Protein AF-A0A392MJH8-F1 (afdb_monomer_lite)

Structure (mmCIF, N/CA/C/O backbone):
data_AF-A0A392MJH8-F1
#
_entry.id   AF-A0A392MJH8-F1
#
loop_
_atom_site.group_PDB
_atom_site.id
_atom_site.type_symbol
_atom_site.label_atom_id
_atom_site.label_alt_id
_atom_site.label_comp_id
_atom_site.label_asym_id
_atom_site.label_entity_id
_atom_site.label_seq_id
_atom_site.pdbx_PDB_ins_code
_atom_site.Cartn_x
_atom_site.Cartn_y
_atom_site.Cartn_z
_atom_site.occupancy
_atom_site.B_iso_or_equiv
_atom_site.auth_seq_id
_atom_site.auth_comp_id
_atom_site.auth_asym_id
_atom_site.auth_atom_id
_atom_site.pdbx_PDB_model_num
ATOM 1 N N . MET A 1 1 ? 8.944 7.231 5.752 1.00 64.44 1 MET A N 1
ATOM 2 C CA . MET A 1 1 ? 9.043 5.856 5.208 1.00 64.44 1 MET A CA 1
ATOM 3 C C . MET A 1 1 ? 10.476 5.603 4.766 1.00 64.44 1 MET A C 1
ATOM 5 O O . MET A 1 1 ? 11.159 6.566 4.454 1.00 64.44 1 MET A O 1
ATOM 9 N N . SER A 1 2 ? 10.946 4.351 4.789 1.00 72.19 2 SER A N 1
ATOM 10 C CA . SER A 1 2 ? 12.307 4.010 4.346 1.00 72.19 2 SER A CA 1
ATOM 11 C C . SER A 1 2 ? 12.453 4.212 2.837 1.00 72.19 2 SER A C 1
ATOM 13 O O . SER A 1 2 ? 11.631 3.719 2.071 1.00 72.19 2 SER A O 1
ATOM 15 N N . ASP A 1 3 ? 13.524 4.889 2.429 1.00 83.69 3 ASP A N 1
ATOM 16 C CA . ASP A 1 3 ? 13.842 5.171 1.026 1.00 83.69 3 ASP A CA 1
ATOM 17 C C . ASP A 1 3 ? 14.313 3.931 0.242 1.00 83.69 3 ASP A C 1
ATOM 19 O O . ASP A 1 3 ? 14.359 3.961 -0.981 1.00 83.69 3 ASP A O 1
ATOM 23 N N . GLN A 1 4 ? 14.610 2.809 0.909 1.00 86.81 4 GLN A N 1
ATOM 24 C CA . GLN A 1 4 ? 15.171 1.607 0.269 1.00 86.81 4 GLN A CA 1
ATOM 25 C C . GLN A 1 4 ? 14.308 1.021 -0.867 1.00 86.81 4 GLN A C 1
ATOM 27 O O . GLN A 1 4 ? 14.809 0.233 -1.660 1.00 86.81 4 GLN A O 1
ATOM 32 N N . LEU A 1 5 ? 13.024 1.386 -0.947 1.00 91.31 5 LEU A N 1
ATOM 33 C CA . LEU A 1 5 ? 12.078 0.906 -1.964 1.00 91.31 5 LEU A CA 1
ATOM 34 C C . LEU A 1 5 ? 11.738 1.967 -3.029 1.00 91.31 5 LEU A C 1
ATOM 36 O O . LEU A 1 5 ? 10.924 1.712 -3.914 1.00 91.31 5 LEU A O 1
ATOM 40 N N . ALA A 1 6 ? 12.346 3.154 -2.970 1.00 93.06 6 ALA A N 1
ATOM 41 C CA . ALA A 1 6 ? 12.049 4.275 -3.861 1.00 93.06 6 ALA A CA 1
ATOM 42 C C . ALA A 1 6 ? 12.885 4.223 -5.158 1.00 93.06 6 ALA A C 1
ATOM 44 O O . ALA A 1 6 ? 13.676 5.121 -5.429 1.00 93.06 6 ALA A O 1
ATOM 45 N N . CYS A 1 7 ? 12.734 3.167 -5.967 1.00 94.50 7 CYS A N 1
ATOM 46 C CA . CYS A 1 7 ? 13.593 2.911 -7.137 1.00 94.50 7 CYS A CA 1
ATOM 47 C C . CYS A 1 7 ? 13.711 4.096 -8.113 1.00 94.50 7 CYS A C 1
ATOM 49 O O . CYS A 1 7 ? 14.803 4.376 -8.600 1.00 94.50 7 CYS A O 1
ATOM 51 N N . GLU A 1 8 ? 12.610 4.801 -8.381 1.00 94.38 8 GLU A N 1
ATOM 52 C CA . GLU A 1 8 ? 12.593 5.968 -9.274 1.00 94.38 8 GLU A CA 1
ATOM 53 C C . GLU A 1 8 ? 13.459 7.113 -8.729 1.00 94.38 8 GLU A C 1
ATOM 55 O O . GLU A 1 8 ? 14.304 7.653 -9.440 1.00 94.38 8 GLU A O 1
ATOM 60 N N . LYS A 1 9 ? 13.340 7.405 -7.425 1.00 94.00 9 LYS A N 1
ATOM 61 C CA . LYS A 1 9 ? 14.170 8.400 -6.727 1.00 94.00 9 LYS A CA 1
ATOM 62 C C . LYS A 1 9 ? 15.664 8.077 -6.831 1.00 94.00 9 LYS A C 1
ATOM 64 O O . LYS A 1 9 ? 16.478 8.993 -6.871 1.00 94.00 9 LYS A O 1
ATOM 69 N N . PHE A 1 10 ? 16.019 6.794 -6.901 1.00 94.75 10 PHE A N 1
ATOM 70 C CA . PHE A 1 10 ? 17.402 6.326 -7.046 1.00 94.75 10 PHE A CA 1
ATOM 71 C C . PHE A 1 10 ? 17.807 6.028 -8.498 1.00 94.75 10 PHE A C 1
ATOM 73 O O . PHE A 1 10 ? 18.785 5.324 -8.736 1.00 94.75 10 PHE A O 1
ATOM 80 N N . GLY A 1 11 ? 17.098 6.600 -9.475 1.00 95.31 11 GLY A N 1
ATOM 81 C CA . GLY A 1 11 ? 17.572 6.689 -10.856 1.00 95.31 11 GLY A CA 1
ATOM 82 C C . GLY A 1 11 ? 17.052 5.612 -11.804 1.00 95.31 11 GLY A C 1
ATOM 83 O O . GLY A 1 11 ? 17.454 5.605 -12.971 1.00 95.31 11 GLY A O 1
ATOM 84 N N . ARG A 1 12 ? 16.142 4.732 -11.366 1.00 96.50 12 ARG A N 1
ATOM 85 C CA . ARG A 1 12 ? 15.454 3.826 -12.293 1.00 96.50 12 ARG A CA 1
ATOM 86 C C . ARG A 1 12 ? 14.515 4.628 -13.200 1.00 96.50 12 ARG A C 1
ATOM 88 O O . ARG A 1 12 ? 13.598 5.277 -12.709 1.00 96.50 12 ARG A O 1
ATOM 95 N N . LYS A 1 13 ? 14.737 4.563 -14.516 1.00 96.62 13 LYS A N 1
ATOM 96 C CA . LYS A 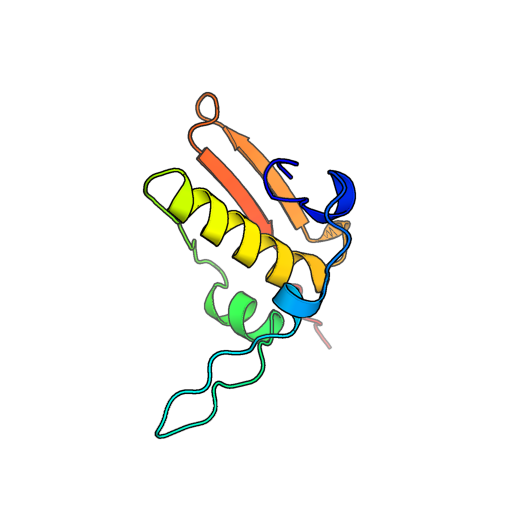1 13 ? 13.966 5.319 -15.523 1.00 96.62 13 LYS A CA 1
ATOM 97 C C . LYS A 1 13 ? 12.877 4.497 -16.213 1.00 96.62 13 LYS A C 1
ATOM 99 O O . LYS A 1 13 ? 11.922 5.065 -16.729 1.00 96.62 13 LYS A O 1
ATOM 104 N N . ASP A 1 14 ? 13.010 3.174 -16.253 1.00 96.69 14 ASP A N 1
ATOM 105 C CA . ASP A 1 14 ? 11.988 2.293 -16.812 1.00 96.69 14 ASP A CA 1
ATOM 106 C C . ASP A 1 14 ? 10.857 2.099 -15.792 1.00 96.69 14 ASP A C 1
ATOM 108 O O . ASP A 1 14 ? 11.059 1.477 -14.757 1.00 96.69 14 ASP A O 1
ATOM 112 N N . LEU A 1 15 ? 9.660 2.628 -16.065 1.00 96.12 15 LEU A N 1
ATOM 113 C CA . LEU A 1 15 ? 8.524 2.570 -15.124 1.00 96.12 15 LEU A CA 1
ATOM 114 C C . LEU A 1 15 ? 7.473 1.509 -15.484 1.00 96.12 15 LEU A C 1
ATOM 116 O O . LEU A 1 15 ? 6.552 1.257 -14.712 1.00 96.12 15 LEU A O 1
ATOM 120 N N . ASN A 1 16 ? 7.634 0.817 -16.617 1.00 97.19 16 ASN A N 1
ATOM 121 C CA . ASN A 1 16 ? 6.669 -0.181 -17.097 1.00 97.19 16 ASN A CA 1
ATOM 122 C C . ASN A 1 16 ? 6.464 -1.355 -16.128 1.00 97.19 16 ASN A C 1
ATOM 124 O O . ASN A 1 16 ? 5.408 -1.985 -16.146 1.00 97.19 16 ASN A O 1
ATOM 128 N N . TYR A 1 17 ? 7.434 -1.636 -15.251 1.00 95.06 17 TYR A N 1
ATOM 129 C CA . TYR A 1 17 ? 7.292 -2.667 -14.222 1.00 95.06 17 TYR A CA 1
ATOM 130 C C . TYR A 1 17 ? 6.150 -2.371 -13.230 1.00 95.06 17 TYR A C 1
ATOM 132 O O . TYR A 1 17 ? 5.611 -3.304 -12.642 1.00 95.06 17 TYR A O 1
ATOM 140 N N . GLN A 1 18 ? 5.752 -1.103 -13.063 1.00 95.94 18 GLN A N 1
ATOM 141 C CA . GLN A 1 18 ? 4.669 -0.692 -12.160 1.00 95.94 18 GLN A CA 1
ATOM 142 C C . GLN A 1 18 ? 3.269 -0.985 -12.729 1.00 95.94 18 GLN A C 1
ATOM 144 O O . GLN A 1 18 ? 2.290 -0.973 -11.987 1.00 95.94 18 GLN A O 1
ATOM 149 N N . ASN A 1 19 ? 3.168 -1.280 -14.030 1.00 96.88 19 ASN A N 1
ATOM 150 C CA . ASN A 1 19 ? 1.894 -1.444 -14.739 1.00 96.88 19 ASN A CA 1
ATOM 151 C C . ASN A 1 19 ? 1.409 -2.901 -14.803 1.00 96.88 19 ASN A C 1
ATOM 153 O O . ASN A 1 19 ? 0.357 -3.182 -15.378 1.00 96.88 19 ASN A O 1
ATOM 157 N N . TRP A 1 20 ? 2.159 -3.841 -14.225 1.00 96.38 20 TRP A N 1
ATOM 158 C CA . TRP A 1 20 ? 1.769 -5.246 -14.195 1.00 96.38 20 TRP A CA 1
ATOM 159 C C . TRP A 1 20 ? 0.718 -5.515 -13.123 1.00 96.38 20 TRP A C 1
ATOM 161 O O . TRP A 1 20 ? 0.829 -5.080 -11.977 1.00 96.38 20 TRP A O 1
ATOM 171 N N . ARG A 1 21 ? -0.283 -6.318 -13.487 1.00 95.56 21 ARG A N 1
ATOM 172 C CA . ARG A 1 21 ? -1.294 -6.829 -12.565 1.00 95.56 21 ARG A CA 1
ATOM 173 C C . ARG A 1 21 ? -1.390 -8.340 -12.695 1.00 95.56 21 ARG A C 1
ATOM 175 O O . ARG A 1 21 ? -1.532 -8.868 -13.792 1.00 95.56 21 ARG A O 1
ATOM 182 N N . TRP A 1 22 ? -1.377 -9.027 -11.558 1.00 96.19 22 TRP A N 1
ATOM 183 C CA . TRP A 1 22 ? -1.660 -10.456 -11.508 1.00 96.19 22 TRP A CA 1
ATOM 184 C C . TRP A 1 22 ? -3.136 -10.746 -11.833 1.00 96.19 22 TRP A C 1
ATOM 186 O O . TRP A 1 22 ? -4.033 -10.108 -11.272 1.00 96.19 22 TRP A O 1
ATOM 196 N N . LYS A 1 23 ? -3.387 -11.732 -12.703 1.00 96.19 23 LYS A N 1
ATOM 197 C CA . LYS A 1 23 ? -4.724 -12.183 -13.118 1.00 96.19 23 LYS A CA 1
ATOM 198 C C . LYS A 1 23 ? -4.861 -13.687 -12.842 1.00 96.19 23 LYS A C 1
ATOM 200 O O . LYS A 1 23 ? -4.228 -14.480 -13.532 1.00 96.19 23 LYS A O 1
ATOM 205 N N . PRO A 1 24 ? -5.663 -14.089 -11.841 1.00 96.94 24 PRO A N 1
ATOM 206 C CA . PRO A 1 24 ? -5.985 -15.495 -11.622 1.00 96.94 24 PRO A CA 1
ATOM 207 C C . PRO A 1 24 ? -6.756 -16.093 -12.807 1.00 96.94 24 PRO A C 1
ATOM 209 O O . PRO A 1 24 ? -7.537 -15.396 -13.455 1.00 96.94 24 PRO A O 1
ATOM 212 N N . ASN A 1 25 ? -6.601 -17.398 -13.043 1.00 96.81 25 ASN A N 1
ATOM 213 C CA . ASN A 1 25 ? -7.222 -18.075 -14.190 1.00 96.81 25 ASN A CA 1
ATOM 214 C C . ASN A 1 25 ? -8.759 -18.093 -14.134 1.00 96.81 25 ASN A C 1
ATOM 216 O O . ASN A 1 25 ? -9.4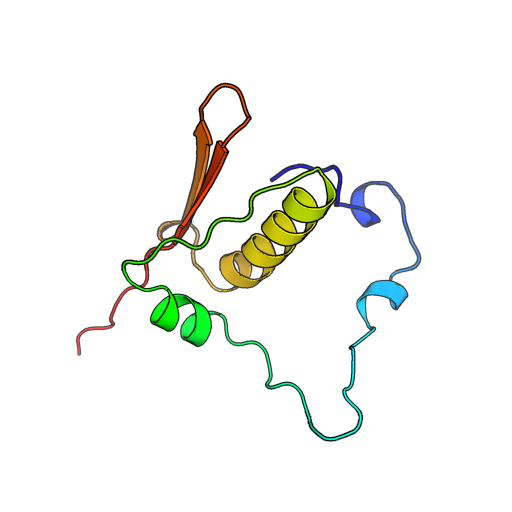09 -18.040 -15.169 1.00 96.81 25 ASN A O 1
ATOM 220 N N . GLN A 1 26 ? -9.344 -18.194 -12.939 1.00 97.12 26 GLN A N 1
ATOM 221 C CA . GLN A 1 26 ? -10.776 -18.482 -12.767 1.00 97.12 26 GLN A CA 1
ATOM 222 C C . GLN A 1 26 ? -11.613 -17.273 -12.332 1.00 97.12 26 GLN A C 1
ATOM 224 O O . GLN A 1 26 ? -12.831 -17.382 -12.226 1.00 97.12 26 GLN A O 1
ATOM 229 N N . CYS A 1 27 ? -10.993 -16.128 -12.038 1.00 96.38 27 CYS A N 1
ATOM 230 C CA . CYS A 1 27 ? -11.720 -14.965 -11.536 1.00 96.38 27 CYS A CA 1
ATOM 231 C C . CYS A 1 27 ? -10.975 -13.649 -11.767 1.00 96.38 27 CYS A C 1
ATOM 233 O O . CYS A 1 27 ? -9.812 -13.606 -12.176 1.00 96.38 27 CYS A O 1
ATOM 235 N N . ASP A 1 28 ? -11.666 -12.543 -11.509 1.00 95.25 28 ASP A N 1
ATOM 236 C CA . ASP A 1 28 ? -11.055 -11.229 -11.359 1.00 95.25 28 ASP A CA 1
ATOM 237 C C . ASP A 1 28 ? -10.779 -10.936 -9.892 1.00 95.25 28 ASP A C 1
ATOM 239 O O . ASP A 1 28 ? -11.638 -11.113 -9.029 1.00 95.25 28 ASP A O 1
ATOM 243 N N . LEU A 1 29 ? -9.579 -10.426 -9.608 1.00 95.50 29 LEU A N 1
ATOM 244 C CA . LEU A 1 29 ? -9.32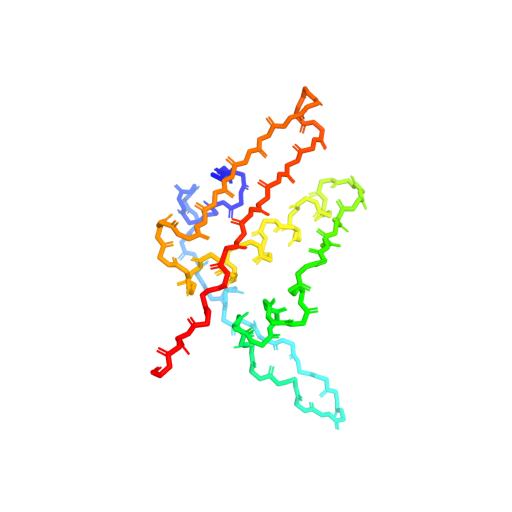9 -9.821 -8.308 1.00 95.50 29 LEU A CA 1
ATOM 245 C C . LEU A 1 29 ? -10.198 -8.558 -8.181 1.00 95.50 29 LEU A C 1
ATOM 247 O O . LEU A 1 29 ? -10.218 -7.741 -9.111 1.00 95.50 29 LEU A O 1
ATOM 251 N N . PRO A 1 30 ? -10.878 -8.340 -7.044 1.00 95.31 30 PRO A N 1
ATOM 252 C CA . PRO A 1 30 ? -11.620 -7.107 -6.833 1.00 95.31 30 PRO A CA 1
ATOM 253 C C . PRO A 1 30 ? -10.664 -5.911 -6.862 1.00 95.31 30 PRO A C 1
ATOM 255 O O . PRO A 1 30 ? -9.495 -6.011 -6.473 1.00 95.31 30 PRO A O 1
ATOM 258 N N . ARG A 1 31 ? -11.157 -4.758 -7.326 1.00 95.06 31 ARG A N 1
ATOM 259 C CA . ARG A 1 31 ? -10.389 -3.512 -7.253 1.00 95.06 31 ARG A CA 1
ATOM 260 C C . ARG A 1 31 ? -10.094 -3.201 -5.787 1.00 95.06 31 ARG A C 1
ATOM 262 O O . ARG A 1 31 ? -10.980 -3.289 -4.939 1.00 95.06 31 ARG A O 1
ATOM 269 N N . PHE A 1 32 ? -8.850 -2.830 -5.497 1.00 95.88 32 PHE A N 1
ATOM 270 C CA . PHE A 1 32 ? -8.460 -2.452 -4.146 1.00 95.88 32 PHE A CA 1
ATOM 271 C C . PHE A 1 32 ? -9.262 -1.230 -3.671 1.00 95.88 32 PHE A C 1
ATOM 273 O O . PHE A 1 32 ? -9.356 -0.228 -4.381 1.00 95.88 32 PHE A O 1
ATOM 280 N N . ASN A 1 33 ? -9.822 -1.323 -2.463 1.00 95.62 33 ASN A N 1
ATOM 281 C CA . ASN A 1 33 ? -10.519 -0.239 -1.778 1.00 95.62 33 ASN A CA 1
ATOM 282 C C . ASN A 1 33 ? -9.987 -0.140 -0.341 1.00 95.62 33 ASN A C 1
ATOM 284 O O . ASN A 1 33 ? -10.233 -1.019 0.492 1.00 95.62 33 ASN A O 1
ATOM 288 N N . ALA A 1 34 ? -9.254 0.938 -0.062 1.00 94.88 34 ALA A N 1
ATOM 289 C CA . ALA A 1 34 ? -8.630 1.162 1.236 1.00 94.88 34 ALA A CA 1
ATOM 290 C C . ALA A 1 34 ? -9.659 1.306 2.367 1.00 94.88 34 ALA A C 1
ATOM 292 O O . ALA A 1 34 ? -9.442 0.772 3.452 1.00 94.88 34 ALA A O 1
ATOM 293 N N . THR A 1 35 ? -10.805 1.944 2.112 1.00 93.00 35 THR A N 1
ATOM 294 C CA . THR A 1 35 ? -11.893 2.082 3.091 1.00 93.00 35 THR A CA 1
ATOM 295 C C . THR A 1 35 ? -12.430 0.716 3.497 1.00 93.00 35 THR A C 1
ATOM 297 O O . THR A 1 35 ? -12.537 0.429 4.685 1.00 93.00 35 THR A O 1
ATOM 300 N N . THR A 1 36 ? -12.690 -0.174 2.535 1.00 94.50 36 THR A N 1
ATOM 301 C CA . THR A 1 36 ? -13.161 -1.537 2.832 1.00 94.50 36 THR A CA 1
ATOM 302 C C . THR A 1 36 ? -12.151 -2.319 3.672 1.00 94.50 36 THR A C 1
ATOM 304 O O . THR A 1 36 ? -12.542 -3.012 4.614 1.00 94.50 36 THR A O 1
ATOM 307 N N . LEU A 1 37 ? -10.855 -2.211 3.362 1.00 95.56 37 LEU A N 1
ATOM 308 C CA . LEU A 1 37 ? -9.802 -2.843 4.160 1.00 95.56 37 LEU A CA 1
ATOM 309 C C . LEU A 1 37 ? -9.767 -2.278 5.588 1.00 95.56 37 LEU A C 1
ATOM 311 O O . LEU A 1 37 ? -9.752 -3.041 6.553 1.00 95.56 37 LEU A O 1
ATOM 315 N N . LEU A 1 38 ? -9.773 -0.952 5.721 1.00 94.88 38 LEU A N 1
ATOM 316 C CA . LEU A 1 38 ? -9.716 -0.262 7.006 1.00 94.88 38 LEU A CA 1
ATOM 317 C C . LEU A 1 38 ? -10.937 -0.553 7.885 1.00 94.88 38 LEU A C 1
ATOM 319 O O . LEU A 1 38 ? -10.777 -0.747 9.086 1.00 94.88 38 LEU A O 1
ATOM 323 N N . GLU A 1 39 ? -12.132 -0.654 7.303 1.00 94.00 39 GLU A N 1
ATOM 324 C CA . GLU A 1 39 ? -13.340 -1.065 8.026 1.00 94.00 39 GLU A CA 1
ATOM 325 C C . GLU A 1 39 ? -13.236 -2.506 8.539 1.00 94.00 39 GLU A C 1
ATOM 327 O O . GLU A 1 39 ? -13.560 -2.780 9.694 1.00 94.00 39 GLU A O 1
ATOM 332 N N . ARG A 1 40 ? -12.698 -3.433 7.733 1.00 94.81 40 ARG A N 1
ATOM 333 C CA . ARG A 1 40 ? -12.446 -4.819 8.177 1.00 94.81 40 ARG A CA 1
ATOM 334 C C . ARG A 1 40 ? -11.411 -4.901 9.302 1.00 94.81 40 ARG A C 1
ATOM 336 O O . ARG A 1 40 ? -11.486 -5.806 10.139 1.00 94.81 40 ARG A O 1
ATOM 343 N N . LEU A 1 41 ? -10.454 -3.973 9.310 1.00 96.12 41 LEU A N 1
ATOM 344 C CA . LEU A 1 41 ? -9.405 -3.838 10.322 1.00 96.12 41 LEU A CA 1
ATOM 345 C C . LEU A 1 41 ? -9.787 -2.898 11.475 1.00 96.12 41 LEU A C 1
ATOM 347 O O . LEU A 1 41 ? -8.964 -2.663 12.363 1.00 96.12 41 LEU A O 1
ATOM 351 N N . ARG A 1 42 ? -11.017 -2.373 11.509 1.00 93.69 42 ARG A N 1
ATOM 352 C CA . ARG A 1 42 ? -11.482 -1.497 12.586 1.00 93.69 42 ARG A CA 1
ATOM 353 C C . ARG A 1 42 ? -11.336 -2.214 13.929 1.00 93.69 42 ARG A C 1
ATOM 355 O O . ARG A 1 42 ? -11.791 -3.344 14.091 1.00 93.69 42 ARG A O 1
ATOM 362 N N . ASN A 1 43 ? -10.692 -1.545 14.886 1.00 94.50 43 ASN A N 1
ATOM 363 C CA . ASN A 1 43 ? -10.375 -2.073 16.220 1.00 94.50 43 ASN A CA 1
ATOM 364 C C . ASN A 1 43 ? -9.517 -3.355 16.217 1.00 94.50 43 ASN A C 1
ATOM 366 O O . ASN A 1 43 ? -9.480 -4.077 17.210 1.00 94.50 43 ASN A O 1
ATOM 370 N N . LYS A 1 44 ? -8.813 -3.640 15.117 1.00 96.94 44 LYS A N 1
ATOM 371 C CA . LYS A 1 44 ? -7.904 -4.782 14.979 1.00 96.94 44 LYS A CA 1
ATOM 372 C C . LYS A 1 44 ? -6.498 -4.303 14.639 1.00 96.94 44 LYS A C 1
ATOM 374 O O . LYS A 1 44 ? -6.267 -3.145 14.296 1.00 96.94 44 LYS A O 1
ATOM 379 N N . ARG A 1 45 ? -5.536 -5.218 14.742 1.00 96.75 45 ARG A N 1
ATOM 380 C CA . ARG A 1 45 ? -4.140 -4.988 14.365 1.00 96.75 45 ARG A CA 1
ATOM 381 C C . ARG A 1 45 ? -3.750 -6.023 13.320 1.00 96.75 45 ARG A C 1
ATOM 383 O O . ARG A 1 45 ? -3.863 -7.215 13.578 1.00 96.75 45 ARG A O 1
ATOM 390 N N . LEU A 1 46 ? -3.290 -5.560 12.162 1.00 97.31 46 LEU A N 1
ATOM 391 C CA . LEU A 1 46 ? -2.604 -6.391 11.177 1.00 97.31 46 LEU A CA 1
ATOM 392 C C . LEU A 1 46 ? -1.099 -6.264 11.426 1.00 97.31 46 LEU A C 1
ATOM 394 O O . LEU A 1 46 ? -0.587 -5.147 11.510 1.00 97.31 46 LEU A O 1
ATOM 398 N N . VAL A 1 47 ? -0.405 -7.391 11.567 1.00 96.81 47 VAL A N 1
ATOM 399 C CA . VAL A 1 47 ? 1.031 -7.426 11.864 1.00 96.81 47 VAL A CA 1
ATOM 400 C C . VAL A 1 47 ? 1.726 -8.302 10.832 1.00 96.81 47 VAL A C 1
ATOM 402 O O . VAL A 1 47 ? 1.288 -9.417 10.571 1.00 96.81 47 VAL A O 1
ATOM 405 N N . PHE A 1 48 ? 2.813 -7.789 10.265 1.00 97.44 48 PHE A N 1
ATOM 406 C CA . PHE A 1 48 ? 3.726 -8.543 9.414 1.00 97.44 48 PHE A CA 1
ATOM 407 C C . PHE A 1 48 ? 4.946 -8.897 10.266 1.00 97.44 48 PHE A C 1
ATOM 409 O O . PHE A 1 48 ? 5.588 -8.001 10.813 1.00 97.44 48 PHE A O 1
ATOM 416 N N . VAL A 1 49 ? 5.238 -10.188 10.406 1.00 97.00 49 VAL A N 1
ATOM 417 C CA . VAL A 1 49 ? 6.376 -10.703 11.181 1.00 97.00 49 VAL A CA 1
ATOM 418 C C . VAL A 1 49 ? 7.253 -11.505 10.238 1.00 97.00 49 VAL A C 1
ATOM 420 O O . VAL A 1 49 ? 6.738 -12.337 9.495 1.00 97.00 49 VAL A O 1
ATOM 423 N N . GLY A 1 50 ? 8.554 -11.239 10.223 1.00 95.75 50 GLY A N 1
ATOM 424 C CA . GLY A 1 50 ? 9.490 -11.943 9.354 1.00 95.75 50 GLY A CA 1
ATOM 425 C C . GLY A 1 50 ? 10.720 -11.108 9.038 1.00 95.75 50 GLY A C 1
ATOM 426 O O . GLY A 1 50 ? 11.126 -10.252 9.822 1.00 95.75 50 GLY A O 1
ATOM 427 N N . ASP A 1 51 ? 11.298 -11.379 7.878 1.00 95.12 51 ASP A N 1
ATOM 428 C CA . ASP A 1 51 ? 12.535 -10.777 7.399 1.00 95.12 51 ASP A CA 1
ATOM 429 C C . ASP A 1 51 ? 12.311 -9.453 6.632 1.00 95.12 51 ASP A C 1
ATOM 431 O O . ASP A 1 51 ? 11.279 -8.774 6.730 1.00 95.12 51 ASP A O 1
ATOM 435 N N . SER A 1 52 ? 13.320 -9.061 5.854 1.00 93.69 52 SER A N 1
ATOM 436 C CA . SER A 1 52 ? 13.296 -7.862 5.023 1.00 93.69 52 SER A CA 1
ATOM 437 C C . SER A 1 52 ? 12.250 -7.904 3.902 1.00 93.69 52 SER A C 1
ATOM 439 O O . SER A 1 52 ? 11.747 -6.836 3.539 1.00 93.69 52 SER A O 1
ATOM 441 N N . LEU A 1 53 ? 11.873 -9.079 3.388 1.00 95.31 53 LEU A N 1
ATOM 442 C CA . LEU A 1 53 ? 10.832 -9.208 2.365 1.00 95.31 53 LEU A CA 1
ATOM 443 C C . LEU A 1 53 ? 9.459 -8.907 2.965 1.00 95.31 53 LEU A C 1
ATOM 445 O O . LEU A 1 53 ? 8.696 -8.119 2.398 1.00 95.31 53 LEU A O 1
ATOM 449 N N . ASN A 1 54 ? 9.184 -9.428 4.164 1.00 95.88 54 ASN A N 1
ATOM 450 C CA . ASN A 1 54 ? 7.954 -9.107 4.895 1.00 95.88 54 ASN A CA 1
ATOM 451 C C . ASN A 1 54 ? 7.890 -7.617 5.254 1.00 95.88 54 ASN A C 1
ATOM 453 O O . ASN A 1 54 ? 6.822 -7.003 5.173 1.00 95.88 54 ASN A O 1
ATOM 457 N N . ARG A 1 55 ? 9.036 -6.996 5.568 1.00 94.06 55 ARG A N 1
ATOM 458 C CA . ARG A 1 55 ? 9.117 -5.537 5.735 1.00 94.06 55 ARG A CA 1
ATOM 459 C C . ARG A 1 55 ? 8.734 -4.798 4.449 1.00 94.06 55 ARG A C 1
ATOM 461 O O . ARG A 1 55 ? 8.013 -3.806 4.520 1.00 94.06 55 ARG A O 1
ATOM 468 N N . GLY A 1 56 ? 9.175 -5.282 3.287 1.00 95.00 56 GLY A N 1
ATOM 469 C CA . GLY A 1 56 ? 8.795 -4.736 1.981 1.00 95.00 56 GLY A CA 1
ATOM 470 C C . GLY A 1 56 ? 7.289 -4.809 1.720 1.00 95.00 56 GLY A C 1
ATOM 471 O O . GLY A 1 56 ? 6.679 -3.809 1.335 1.00 95.00 56 GLY A O 1
ATOM 472 N N . GLN A 1 57 ? 6.666 -5.953 2.016 1.00 96.62 57 GLN A N 1
ATOM 473 C CA . GLN A 1 57 ? 5.211 -6.118 1.912 1.00 96.62 57 GLN A CA 1
ATOM 474 C C . GLN A 1 57 ? 4.449 -5.180 2.858 1.00 96.62 57 GLN A C 1
ATOM 476 O O . GLN A 1 57 ? 3.457 -4.571 2.455 1.00 96.62 57 GLN A O 1
ATOM 481 N N . TRP A 1 58 ? 4.932 -5.007 4.092 1.00 96.25 58 TRP A N 1
ATOM 482 C CA . TRP A 1 58 ? 4.350 -4.052 5.033 1.00 96.25 58 TRP A CA 1
ATOM 483 C C . TRP A 1 58 ? 4.413 -2.614 4.502 1.00 96.25 58 TRP A C 1
ATOM 485 O O . TRP A 1 58 ? 3.398 -1.920 4.533 1.00 96.25 58 TRP A O 1
ATOM 495 N N . VAL A 1 59 ? 5.558 -2.175 3.958 1.00 96.00 59 VAL A N 1
ATOM 496 C CA . VAL A 1 59 ? 5.674 -0.833 3.353 1.00 96.00 59 VAL A CA 1
ATOM 497 C C . VAL A 1 59 ? 4.686 -0.677 2.194 1.00 96.00 59 VAL A C 1
ATOM 499 O O . VAL A 1 59 ? 3.975 0.325 2.146 1.00 96.00 59 VAL A O 1
ATOM 502 N N . SER A 1 60 ? 4.580 -1.678 1.313 1.00 95.62 60 SER A N 1
ATOM 503 C CA . SER A 1 60 ? 3.616 -1.676 0.202 1.00 95.62 60 SER A CA 1
ATOM 504 C C . SER A 1 60 ? 2.170 -1.505 0.689 1.00 95.62 60 SER A C 1
ATOM 506 O O . SER A 1 60 ? 1.450 -0.632 0.197 1.00 95.62 60 SER A O 1
ATOM 508 N N . MET A 1 61 ? 1.761 -2.268 1.710 1.00 96.81 61 MET A N 1
ATOM 509 C CA . MET A 1 61 ? 0.425 -2.162 2.305 1.00 96.81 61 MET A CA 1
ATOM 510 C C . MET A 1 61 ? 0.174 -0.780 2.917 1.00 96.81 61 MET A C 1
ATOM 512 O O . MET A 1 61 ? -0.907 -0.213 2.741 1.00 96.81 61 MET A O 1
ATOM 516 N N . VAL A 1 62 ? 1.161 -0.215 3.621 1.00 96.06 62 VAL A N 1
ATOM 517 C CA . VAL A 1 62 ? 1.019 1.130 4.186 1.00 96.06 62 VAL A CA 1
ATOM 518 C C . VAL A 1 62 ? 0.856 2.164 3.074 1.00 96.06 62 VAL A C 1
ATOM 520 O O . VAL A 1 62 ? -0.063 2.963 3.183 1.00 96.06 62 VAL A O 1
ATOM 523 N N . CYS A 1 63 ? 1.633 2.128 1.985 1.00 94.81 63 CYS A N 1
ATOM 524 C CA . CYS A 1 63 ? 1.466 3.068 0.864 1.00 94.81 63 CYS A CA 1
ATOM 525 C C . CYS A 1 63 ? 0.057 3.004 0.244 1.00 94.81 63 CYS A C 1
ATOM 527 O O . CYS A 1 63 ? -0.552 4.045 -0.017 1.00 94.81 63 CYS A O 1
ATOM 529 N N . LEU A 1 64 ? -0.483 1.792 0.057 1.00 95.62 64 LEU A N 1
ATOM 530 C CA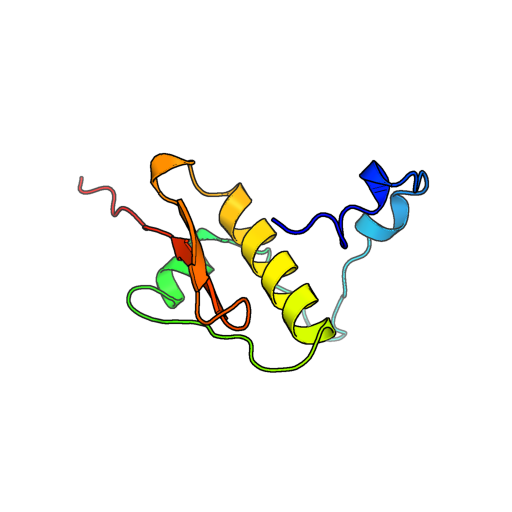 . LEU A 1 64 ? -1.837 1.586 -0.468 1.00 95.62 64 LEU A CA 1
ATOM 531 C C . LEU A 1 64 ? -2.902 2.270 0.402 1.00 95.62 64 LEU A C 1
ATOM 533 O O . LEU A 1 64 ? -3.793 2.933 -0.123 1.00 95.62 64 LEU A O 1
ATOM 537 N N . VAL A 1 65 ? -2.799 2.136 1.724 1.00 95.69 65 VAL A N 1
ATOM 538 C CA . VAL A 1 65 ? -3.763 2.702 2.684 1.00 95.69 65 VAL A CA 1
ATOM 539 C C . VAL A 1 65 ? -3.519 4.189 2.946 1.00 95.69 65 VAL A C 1
ATOM 541 O O . VAL A 1 65 ? -4.450 4.973 3.114 1.00 95.69 65 VAL A O 1
ATOM 544 N N . GLU A 1 66 ? -2.259 4.595 3.009 1.00 94.31 66 GLU A N 1
ATOM 545 C CA . GLU A 1 66 ? -1.851 5.955 3.325 1.00 94.31 66 GLU A CA 1
ATOM 546 C C . GLU A 1 66 ? -2.319 6.959 2.265 1.00 94.31 66 GLU A C 1
ATOM 548 O O . GLU A 1 66 ? -2.675 8.092 2.610 1.00 94.31 66 GLU A O 1
ATOM 553 N N . SER A 1 67 ? -2.318 6.541 0.997 1.00 92.31 67 SER A N 1
ATOM 554 C CA . SER A 1 67 ? -2.740 7.363 -0.140 1.00 92.31 67 SER A CA 1
ATOM 555 C C . SER A 1 67 ? -4.207 7.802 -0.071 1.00 92.31 67 SER A C 1
ATOM 557 O O . SER A 1 67 ? -4.563 8.835 -0.631 1.00 92.31 67 SER A O 1
ATOM 559 N N . SER A 1 68 ? -5.052 7.064 0.658 1.00 91.88 68 SER A N 1
ATOM 560 C CA . SER A 1 68 ? -6.479 7.362 0.810 1.00 91.88 68 SER A CA 1
ATOM 561 C C . SER A 1 68 ? -6.823 8.101 2.106 1.00 91.88 68 SER A C 1
ATOM 563 O O . SER A 1 68 ? -8.003 8.273 2.410 1.00 91.88 68 SER A O 1
ATOM 565 N N . LEU A 1 69 ? -5.828 8.474 2.920 1.00 92.50 69 LEU A N 1
ATOM 566 C CA . LEU A 1 69 ? -6.039 9.095 4.229 1.00 92.50 69 LEU A CA 1
ATOM 567 C C . LEU A 1 69 ? -5.431 10.500 4.296 1.00 92.50 69 LEU A C 1
ATOM 569 O O . LEU A 1 69 ? -4.263 10.687 3.937 1.00 92.50 69 LEU A O 1
ATOM 573 N N . PRO A 1 70 ? -6.162 11.487 4.847 1.00 93.19 70 PRO A N 1
ATOM 574 C CA . PRO A 1 70 ? -5.594 12.799 5.108 1.00 93.19 70 PRO A CA 1
ATOM 575 C C . PRO A 1 70 ? -4.508 12.701 6.195 1.00 93.19 70 PRO A C 1
ATOM 577 O O . PRO A 1 70 ? -4.607 11.852 7.088 1.00 93.19 70 PRO A O 1
ATOM 580 N N . PRO A 1 71 ? -3.496 13.591 6.186 1.00 92.56 71 PRO A N 1
ATOM 581 C CA . PRO A 1 71 ? -2.390 13.568 7.150 1.00 92.56 71 PRO A CA 1
ATOM 582 C C . PRO A 1 71 ? -2.825 13.546 8.620 1.00 92.56 71 PRO A C 1
ATOM 584 O O . PRO A 1 71 ? -2.197 12.890 9.441 1.00 92.56 71 PRO A O 1
ATOM 587 N N . THR A 1 72 ? -3.941 14.196 8.955 1.00 93.75 72 THR A N 1
ATOM 588 C CA . THR A 1 72 ? -4.472 14.273 10.327 1.00 93.75 72 THR A CA 1
ATOM 589 C C . THR A 1 72 ? -5.036 12.950 10.855 1.00 93.75 72 THR A C 1
ATOM 591 O O . THR A 1 72 ? -5.242 12.804 12.062 1.00 93.75 72 THR A O 1
ATOM 594 N N . LEU A 1 73 ? -5.294 11.977 9.974 1.00 94.62 73 LEU A N 1
ATOM 595 C CA . LEU A 1 73 ? -5.872 10.674 10.319 1.00 94.62 73 LEU A CA 1
ATOM 596 C C . LEU A 1 73 ? -4.856 9.530 10.291 1.00 94.62 73 LEU A C 1
ATOM 598 O O . LEU A 1 73 ? -5.238 8.382 10.523 1.00 94.62 73 LEU A O 1
ATOM 602 N N . LYS A 1 74 ? -3.577 9.818 10.049 1.00 94.88 74 LYS A N 1
ATOM 603 C CA . LYS A 1 74 ? -2.517 8.809 9.979 1.00 94.88 74 LYS A CA 1
ATOM 604 C C . LYS A 1 74 ? -1.310 9.192 10.826 1.00 94.88 74 LYS A C 1
ATOM 606 O O . LYS A 1 74 ? -1.003 10.366 10.995 1.00 94.88 74 LYS A O 1
ATOM 611 N N . SER A 1 75 ? -0.618 8.196 11.368 1.00 95.94 75 SER A N 1
ATOM 612 C CA . SER A 1 75 ? 0.676 8.397 12.023 1.00 95.94 75 SER A CA 1
ATOM 613 C C . SER A 1 75 ? 1.580 7.174 11.896 1.00 95.94 75 SER A C 1
ATOM 615 O O . SER A 1 75 ? 1.115 6.047 11.708 1.00 95.94 75 SER A O 1
ATOM 617 N N . MET A 1 76 ? 2.886 7.411 12.002 1.00 95.12 76 MET A N 1
ATOM 618 C CA . MET A 1 76 ? 3.930 6.394 11.915 1.00 95.12 76 MET A CA 1
ATOM 619 C C . MET A 1 76 ? 4.841 6.494 13.136 1.00 95.12 76 MET A C 1
ATOM 621 O O . MET A 1 76 ? 5.246 7.590 13.518 1.00 95.12 76 MET A O 1
ATOM 625 N N . GLN A 1 77 ? 5.138 5.357 13.760 1.00 94.94 77 GLN A N 1
ATOM 626 C CA . GLN A 1 77 ? 6.025 5.254 14.916 1.00 94.94 77 GLN A CA 1
ATOM 627 C C . GLN A 1 77 ? 6.925 4.035 14.750 1.00 94.94 77 GLN A C 1
ATOM 629 O O . GLN A 1 77 ? 6.462 2.977 14.328 1.00 94.94 77 GLN A O 1
ATOM 634 N N . THR A 1 78 ? 8.187 4.164 15.133 1.00 94.06 78 THR A N 1
ATOM 635 C CA . THR A 1 78 ? 9.124 3.043 15.213 1.00 94.06 78 THR A CA 1
ATOM 636 C C . THR A 1 78 ? 9.576 2.928 16.659 1.00 94.06 78 THR A C 1
ATOM 638 O O . THR A 1 78 ? 10.028 3.910 17.242 1.00 94.06 78 THR A O 1
ATOM 641 N N . ILE A 1 79 ? 9.405 1.750 17.253 1.00 94.25 79 ILE A N 1
ATOM 642 C CA . ILE A 1 79 ? 9.735 1.476 18.656 1.00 94.25 79 ILE A CA 1
ATOM 643 C C . ILE A 1 79 ? 10.584 0.203 18.765 1.00 94.25 79 ILE A C 1
ATOM 645 O O . ILE A 1 79 ? 10.923 -0.413 17.752 1.00 94.25 79 ILE A O 1
ATOM 649 N N . ALA A 1 80 ? 10.941 -0.182 19.995 1.00 91.31 80 ALA A N 1
ATOM 650 C CA . ALA A 1 80 ? 11.723 -1.387 20.286 1.00 91.31 80 ALA A CA 1
ATOM 651 C C . ALA A 1 80 ? 13.032 -1.450 19.473 1.00 91.31 80 ALA A C 1
ATOM 653 O O . ALA A 1 80 ? 13.309 -2.429 18.780 1.00 91.31 80 ALA A O 1
ATOM 654 N N . ASN A 1 81 ? 13.809 -0.362 19.512 1.00 90.44 81 ASN A N 1
ATOM 655 C CA . ASN A 1 81 ? 15.103 -0.229 18.831 1.00 90.44 81 ASN A CA 1
ATOM 656 C C . ASN A 1 81 ? 15.052 -0.529 17.321 1.00 90.44 81 ASN A C 1
ATOM 658 O O . ASN A 1 81 ? 15.990 -1.078 16.754 1.00 90.44 81 ASN A O 1
ATOM 662 N N . GLY A 1 82 ? 13.939 -0.192 16.661 1.00 85.75 82 GLY A N 1
ATOM 663 C CA . GLY A 1 82 ? 13.782 -0.376 15.215 1.00 85.75 82 GLY A CA 1
ATOM 664 C C . GLY A 1 82 ? 13.112 -1.685 14.803 1.00 85.75 82 GLY A C 1
ATOM 665 O O . GLY A 1 82 ? 12.724 -1.821 13.643 1.00 85.75 82 GLY A O 1
ATOM 666 N N . SER A 1 83 ? 12.918 -2.621 15.736 1.00 90.12 83 SER A N 1
ATOM 667 C CA . SER A 1 83 ? 12.309 -3.924 15.437 1.00 90.12 83 SER A CA 1
ATOM 668 C C . SER A 1 83 ? 10.798 -3.853 15.193 1.00 90.12 83 SER A C 1
ATOM 670 O O . SER A 1 83 ? 10.251 -4.724 14.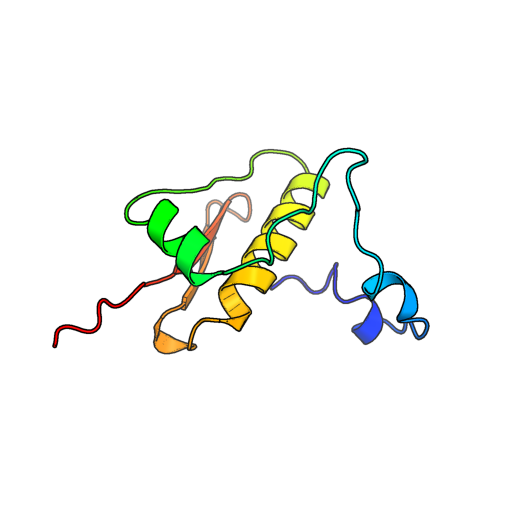518 1.00 90.12 83 SER A O 1
ATOM 672 N N . LEU A 1 84 ? 10.111 -2.809 15.680 1.00 95.00 84 LEU A N 1
ATOM 673 C CA . LEU A 1 84 ? 8.662 -2.672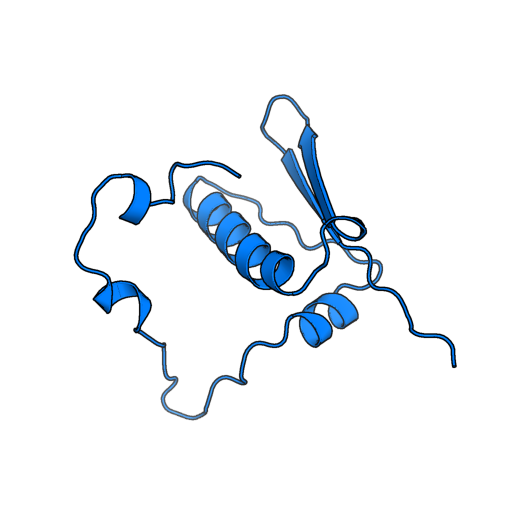 15.539 1.00 95.00 84 LEU A CA 1
ATOM 674 C C . LEU A 1 84 ? 8.268 -1.341 14.890 1.00 95.00 84 LEU A C 1
ATOM 676 O O . LEU A 1 84 ? 8.367 -0.277 15.500 1.00 95.00 84 LEU A O 1
ATOM 680 N N . ASN A 1 85 ? 7.747 -1.422 13.664 1.00 95.06 85 ASN A N 1
ATOM 681 C CA . ASN A 1 85 ? 7.181 -0.292 12.927 1.00 95.06 85 ASN A CA 1
ATOM 682 C C . ASN A 1 85 ? 5.648 -0.321 12.999 1.00 95.06 85 ASN A C 1
ATOM 684 O O . ASN A 1 85 ? 5.014 -1.329 12.691 1.00 95.06 85 ASN A O 1
ATOM 688 N N . ILE A 1 86 ? 5.045 0.793 13.407 1.00 96.81 86 ILE A N 1
ATOM 689 C CA . ILE A 1 86 ? 3.611 0.923 13.659 1.00 96.81 86 ILE A CA 1
ATOM 690 C C . ILE A 1 86 ? 3.054 2.038 12.779 1.00 96.81 86 ILE A C 1
ATOM 692 O O . ILE A 1 86 ? 3.402 3.206 12.939 1.00 96.81 86 ILE A O 1
ATOM 696 N N . PHE A 1 87 ? 2.135 1.674 11.889 1.00 96.88 87 PHE A N 1
ATOM 697 C CA . PHE A 1 87 ? 1.257 2.613 11.200 1.00 96.88 87 PHE A CA 1
ATOM 698 C C . PHE A 1 87 ? -0.106 2.618 11.895 1.00 96.88 87 PHE A C 1
ATOM 700 O O . PHE A 1 87 ? -0.690 1.556 12.122 1.00 96.88 87 PHE A O 1
ATOM 707 N N . LYS A 1 88 ? -0.614 3.801 12.247 1.00 96.56 88 LYS A N 1
ATOM 708 C CA . LYS A 1 88 ? -1.958 3.976 12.809 1.00 96.56 88 LYS A CA 1
ATOM 709 C C . LYS A 1 88 ? -2.805 4.772 11.829 1.00 96.56 88 LYS A C 1
ATOM 711 O O . LYS A 1 88 ? -2.411 5.860 11.425 1.00 96.56 88 LYS A O 1
ATOM 716 N N . ALA A 1 89 ? -3.985 4.249 11.517 1.00 95.56 89 ALA A N 1
ATOM 717 C CA . ALA A 1 89 ? -5.008 4.918 10.727 1.00 95.56 89 ALA A CA 1
ATOM 718 C C . ALA A 1 89 ? -6.268 5.119 11.576 1.00 95.56 89 ALA A C 1
ATOM 720 O O . ALA A 1 89 ? -6.709 4.201 12.269 1.00 95.56 89 ALA A O 1
ATOM 721 N N . LYS A 1 90 ? -6.852 6.317 11.523 1.00 91.75 90 LYS A N 1
ATOM 722 C CA . LYS A 1 90 ? -8.120 6.653 12.177 1.00 91.75 90 LYS A CA 1
ATOM 723 C C . LYS A 1 90 ? -9.214 6.764 11.123 1.00 91.75 90 LYS A C 1
ATOM 725 O O . LYS A 1 90 ? -9.210 7.690 10.320 1.00 91.75 90 LYS A O 1
ATOM 730 N N . VAL A 1 91 ? -10.174 5.847 11.160 1.00 82.31 91 VAL A N 1
ATOM 731 C CA . VAL A 1 91 ? -11.352 5.904 10.290 1.00 82.31 91 VAL A CA 1
ATOM 732 C C . VAL A 1 91 ? -12.441 6.698 11.001 1.00 82.31 91 VAL A C 1
ATOM 734 O O . VAL A 1 91 ? -12.943 6.270 12.043 1.00 82.31 91 VAL A O 1
ATOM 737 N N . ARG A 1 92 ? -12.798 7.868 10.465 1.00 74.00 92 ARG A N 1
ATOM 738 C CA . ARG A 1 92 ? -13.966 8.615 10.944 1.00 74.00 92 ARG A CA 1
ATOM 739 C C . ARG A 1 92 ? -15.228 7.954 10.402 1.00 74.00 92 ARG A C 1
ATOM 741 O O . ARG A 1 92 ? -15.284 7.611 9.228 1.00 74.00 92 ARG A O 1
ATOM 748 N N . LYS A 1 93 ? -16.243 7.801 11.250 1.00 65.94 93 LYS A N 1
ATOM 749 C CA . LYS A 1 93 ? -17.615 7.708 10.752 1.00 65.94 93 LYS A CA 1
ATOM 750 C C . LYS A 1 93 ? -18.046 9.142 10.466 1.00 65.94 93 LYS A C 1
ATOM 752 O O . LYS A 1 93 ? -17.908 9.982 11.352 1.00 65.94 93 LYS A O 1
ATOM 757 N N . CYS A 1 94 ? -18.501 9.429 9.252 1.00 61.81 94 CYS A N 1
ATOM 758 C CA . CYS A 1 94 ? -19.375 10.578 9.074 1.00 61.81 94 CYS A CA 1
ATOM 759 C C . CYS A 1 94 ? -20.649 10.224 9.846 1.00 61.81 94 CYS A C 1
ATOM 761 O O . CYS A 1 94 ? -21.330 9.267 9.495 1.00 61.81 94 CYS A O 1
ATOM 763 N N . THR A 1 95 ? -20.855 10.858 10.993 1.00 55.12 95 THR A N 1
ATOM 764 C CA . THR A 1 95 ? -22.178 10.928 11.610 1.00 55.12 95 THR A CA 1
ATOM 765 C C . THR A 1 95 ? -22.974 11.926 10.788 1.00 55.12 95 THR A C 1
ATOM 767 O O . THR A 1 95 ? -22.488 13.045 10.608 1.00 55.12 95 THR A O 1
ATOM 770 N N . ASP A 1 96 ? -24.104 11.473 10.246 1.00 41.44 96 ASP A N 1
ATOM 771 C CA . ASP A 1 96 ? -25.141 12.335 9.670 1.00 41.44 96 ASP A CA 1
ATOM 772 C C . ASP A 1 96 ? -25.623 13.376 10.693 1.00 41.44 96 ASP A C 1
ATOM 774 O O . ASP A 1 96 ? -25.645 13.044 11.907 1.00 41.44 96 ASP A O 1
#

Sequence (96 aa):
MSDQLACEKFGRKDLNYQNWRWKPNQCDLPRFNATTLLERLRNKRLVFVGDSLNRGQWVSMVCLVESSLPPTLKSMQTIANGSLNIFKAKVRKCTD

Radius of gyration: 15.87 Å; chains: 1; bounding box: 43×33×37 Å

Organism: NCBI:txid97028

Secondary structure (DSSP, 8-state):
--GGG-TTTTT----GGGG-----SS-PPPPP-HHHHHHHTTT------SSHHHHHHHHHHHHHHHTTS-GGGEEEEEEGGGTEEEEEE-------

InterPro domains:
  IPR025846 Trichome birefringence-like, N-terminal domain [PF14416] (2-28)
  IPR026057 Trichome birefringence-like, C-terminal domain [PF13839] (29-94)
  IPR029962 Trichome birefringence-like family [PTHR32285] (2-79)

Foldseek 3Di:
DDCPPVVVVVPDPDPVVVVDDDDDPPDGDDDDDLLVVVVVCVVHDDDQDDDVVSVVVVVVNCVSNVVPADPVQWDWDADPVRRDIDIGGHDDDPDD

pLDDT: mean 92.25, std 9.26, range [41.44, 97.44]